Protein AF-A0A0U2YZX1-F1 (afdb_monomer)

Mean predicted aligned error: 10.19 Å

pLDDT: mean 87.82, std 15.37, range [32.97, 98.62]

Solvent-accessible surface area (backbone atoms only — not comparable to full-atom values): 9295 Å² total; per-residue (Å²): 138,86,84,82,82,80,82,80,81,78,80,76,79,81,77,79,71,75,79,76,79,79,75,84,48,72,68,56,52,59,48,40,69,59,76,74,49,70,63,54,75,81,43,75,84,47,86,62,68,78,57,70,71,69,36,74,67,52,52,51,58,57,57,70,68,64,83,84,79,80,83,79,84,84,68,59,70,85,46,61,61,74,44,96,65,22,80,61,34,44,40,79,44,74,77,34,38,81,88,82,34,96,60,98,62,70,43,70,47,77,47,75,59,68,92,48,79,54,52,71,74,81,83,56,69,78,72,55,70,58,97,90,37,53,76,87

Foldseek 3Di:
DDDDDDDDDDDDPPPPDPDPPPDDDPVNVVVCCPVVACACVVHPPDFCGPCVVCDPVVVVVVVVVDDPPDDDDPKDDFAQDDDPQCPDGWDKDFPDDVVPDVDPDIDIDIDDDQPGRRTDDDDGQVNDDDPNDTGD

Sequence (136 aa):
MRWITALFLISMPVVLLPADPHTVTKAEIERWMTELSNWGRWGKEDQLGALNLVTSATRKRAAELVREGVSVSLARDTEKEKVIDNQQPFKQEMNWTGQNTPGQFSLDTYTVLYHGYAHTHMDSLCHMFYRGKMYN

Structure (mmCIF, N/CA/C/O backbone):
data_AF-A0A0U2YZX1-F1
#
_entry.id   AF-A0A0U2YZX1-F1
#
loop_
_atom_site.group_PDB
_atom_site.id
_atom_site.type_symbol
_atom_site.label_atom_id
_atom_site.label_alt_id
_atom_site.label_comp_id
_atom_site.label_asym_id
_atom_site.label_entity_id
_atom_site.label_seq_id
_atom_site.pdbx_PDB_ins_code
_atom_site.Cartn_x
_atom_site.Cartn_y
_atom_site.Cartn_z
_atom_site.occupancy
_atom_site.B_iso_or_equiv
_atom_site.auth_seq_id
_atom_site.auth_comp_id
_atom_site.auth_asym_id
_atom_site.auth_atom_id
_atom_site.pdbx_PDB_model_num
ATOM 1 N N . MET A 1 1 ? -29.189 -74.192 9.954 1.00 40.41 1 MET A N 1
ATOM 2 C CA . MET A 1 1 ? -30.110 -73.064 9.683 1.00 40.41 1 MET A CA 1
ATOM 3 C C . MET A 1 1 ? -29.288 -71.795 9.521 1.00 40.41 1 MET A C 1
ATOM 5 O O . MET A 1 1 ? -28.682 -71.358 10.487 1.00 40.41 1 MET A O 1
ATOM 9 N N . ARG A 1 2 ? -29.169 -71.273 8.294 1.00 36.81 2 ARG A N 1
ATOM 10 C CA . ARG A 1 2 ? -28.470 -70.012 7.999 1.00 36.81 2 ARG A CA 1
ATOM 11 C C . ARG A 1 2 ? -29.505 -68.886 7.994 1.00 36.81 2 ARG A C 1
ATOM 13 O O . ARG A 1 2 ? -30.444 -68.952 7.210 1.00 36.81 2 ARG A O 1
ATOM 20 N N . TRP A 1 3 ? -29.343 -67.898 8.867 1.00 32.97 3 TRP A N 1
ATOM 21 C CA . TRP A 1 3 ? -30.155 -66.682 8.870 1.00 32.97 3 TRP A CA 1
ATOM 22 C C . TRP A 1 3 ? -29.540 -65.693 7.877 1.00 32.97 3 TRP A C 1
ATOM 24 O O . TRP A 1 3 ? -28.359 -65.371 7.981 1.00 32.97 3 TRP A O 1
ATOM 34 N N . ILE A 1 4 ? -30.318 -65.266 6.884 1.00 45.50 4 ILE A N 1
ATOM 35 C CA . ILE A 1 4 ? -29.936 -64.204 5.951 1.00 45.50 4 ILE A CA 1
ATOM 36 C C . ILE A 1 4 ? -30.394 -62.889 6.578 1.00 45.50 4 ILE A C 1
ATOM 38 O O . ILE A 1 4 ? -31.591 -62.626 6.668 1.00 45.50 4 ILE A O 1
ATOM 42 N N . THR A 1 5 ? -29.450 -62.074 7.036 1.00 48.94 5 THR A N 1
ATOM 43 C CA . THR A 1 5 ? -29.727 -60.712 7.499 1.00 48.94 5 THR A CA 1
ATOM 44 C C . THR A 1 5 ? -29.890 -59.818 6.271 1.00 48.94 5 THR A C 1
ATOM 46 O O . THR A 1 5 ? -28.916 -59.529 5.579 1.00 48.94 5 THR A O 1
ATOM 49 N N . ALA A 1 6 ? -31.118 -59.402 5.964 1.00 48.41 6 ALA A N 1
ATOM 50 C CA . ALA A 1 6 ? -31.371 -58.409 4.926 1.00 48.41 6 ALA A CA 1
ATOM 51 C C . ALA A 1 6 ? -31.034 -57.011 5.472 1.00 48.41 6 ALA A C 1
ATOM 53 O O . ALA A 1 6 ? -31.727 -56.504 6.354 1.00 48.41 6 ALA A O 1
ATOM 54 N N . LEU A 1 7 ? -29.962 -56.392 4.968 1.00 47.00 7 LEU A N 1
ATOM 55 C CA . LEU A 1 7 ? -29.699 -54.969 5.186 1.00 47.00 7 LEU A CA 1
ATOM 56 C C . LEU A 1 7 ? -30.645 -54.159 4.289 1.00 47.00 7 LEU A C 1
ATOM 58 O O . LEU A 1 7 ? -30.502 -54.165 3.067 1.00 47.00 7 LEU A O 1
ATOM 62 N N . PHE A 1 8 ? -31.590 -53.441 4.891 1.00 48.00 8 PHE A N 1
ATOM 63 C CA . PHE A 1 8 ? -32.344 -52.404 4.193 1.00 48.00 8 PHE A CA 1
ATOM 64 C C . PHE A 1 8 ? -31.498 -51.128 4.138 1.00 48.00 8 PHE A C 1
ATOM 66 O O . PHE A 1 8 ? -31.312 -50.443 5.142 1.00 48.00 8 PHE A O 1
ATOM 73 N N . LEU A 1 9 ? -30.974 -50.814 2.953 1.00 49.00 9 LEU A N 1
ATOM 74 C CA . LEU A 1 9 ? -30.414 -49.500 2.648 1.00 49.00 9 LEU A CA 1
ATOM 75 C C . LEU A 1 9 ? -31.568 -48.497 2.550 1.00 49.00 9 LEU A C 1
ATOM 77 O O . LEU A 1 9 ? -32.286 -48.458 1.554 1.00 49.00 9 LEU A O 1
ATOM 81 N N . ILE A 1 10 ? -31.754 -47.692 3.594 1.00 55.78 10 ILE A N 1
ATOM 82 C CA . ILE A 1 10 ? -32.634 -46.525 3.536 1.00 55.78 10 ILE A CA 1
ATOM 83 C C . ILE A 1 10 ? -31.871 -45.439 2.772 1.00 55.78 10 ILE A C 1
ATOM 85 O O . ILE A 1 10 ? -30.970 -44.809 3.323 1.00 55.78 10 ILE A O 1
ATOM 89 N N . SER A 1 11 ? -32.198 -45.223 1.495 1.00 57.12 11 SER A N 1
ATOM 90 C CA . SER A 1 11 ? -31.718 -44.036 0.785 1.00 57.12 11 SER A CA 1
ATOM 91 C C . SER A 1 11 ? -32.502 -42.828 1.291 1.00 57.12 11 SER A C 1
ATOM 93 O O . SER A 1 11 ? -33.659 -42.632 0.913 1.00 57.12 11 SER A O 1
ATOM 95 N N . MET A 1 12 ? -31.901 -42.018 2.159 1.00 56.78 12 MET A N 1
ATOM 96 C CA . MET A 1 12 ? -32.443 -40.688 2.408 1.00 56.78 12 MET A CA 1
ATOM 97 C C . MET A 1 12 ? -32.182 -39.823 1.172 1.00 56.78 12 MET A C 1
ATOM 99 O O . MET A 1 12 ? -31.022 -39.675 0.781 1.00 56.78 12 MET A O 1
ATOM 103 N N . PRO A 1 13 ? -33.221 -39.261 0.533 1.00 58.44 13 PRO A N 1
ATOM 104 C CA . PRO A 1 13 ? -33.008 -38.274 -0.507 1.00 58.44 13 PRO A CA 1
ATOM 105 C C . PRO A 1 13 ? -32.340 -37.063 0.143 1.00 58.44 13 PRO A C 1
ATOM 107 O O . PRO A 1 13 ? -32.888 -36.453 1.062 1.00 58.44 13 PRO A O 1
ATOM 110 N N . VAL A 1 14 ? -31.139 -36.724 -0.321 1.00 65.56 14 VAL A N 1
ATOM 111 C CA . VAL A 1 14 ? -30.528 -35.433 -0.010 1.00 65.56 14 VAL A CA 1
ATOM 112 C C . VAL A 1 14 ? -31.396 -34.385 -0.696 1.00 65.56 14 VAL A C 1
ATOM 114 O O . VAL A 1 14 ? -31.329 -34.201 -1.909 1.00 65.56 14 VAL A O 1
ATOM 117 N N . VAL A 1 15 ? -32.266 -33.737 0.075 1.00 65.12 15 VAL A N 1
ATOM 118 C CA . VAL A 1 15 ? -32.983 -32.550 -0.383 1.00 65.12 15 VAL A CA 1
ATOM 119 C C . VAL A 1 15 ? -31.955 -31.428 -0.425 1.00 65.12 15 VAL A C 1
ATOM 121 O O . VAL A 1 15 ? -31.603 -30.850 0.602 1.00 65.12 15 VAL A O 1
ATOM 124 N N . LEU A 1 16 ? -31.426 -31.158 -1.618 1.00 62.25 16 LEU A N 1
ATOM 125 C CA . LEU A 1 16 ? -30.621 -29.974 -1.871 1.00 62.25 16 LEU A CA 1
ATOM 126 C C . LEU A 1 16 ? -31.580 -28.777 -1.838 1.00 62.25 16 LEU A C 1
ATOM 128 O O . LEU A 1 16 ? -32.226 -28.461 -2.837 1.00 62.25 16 LEU A O 1
ATOM 132 N N . LEU A 1 17 ? -31.750 -28.162 -0.667 1.00 62.66 17 LEU A N 1
ATOM 133 C CA . LEU A 1 17 ? -32.451 -26.886 -0.590 1.00 62.66 17 LEU A CA 1
ATOM 134 C C . LEU A 1 17 ? -31.642 -25.877 -1.420 1.00 62.66 17 LEU A C 1
ATOM 136 O O . LEU A 1 17 ? -30.425 -25.788 -1.224 1.00 62.66 17 LEU A O 1
ATOM 140 N N . PRO A 1 18 ? -32.263 -25.151 -2.365 1.00 62.62 18 PRO A N 1
ATOM 141 C CA . PRO A 1 18 ? -31.574 -24.073 -3.054 1.00 62.62 18 PRO A CA 1
ATOM 142 C C . PRO A 1 18 ? -31.060 -23.094 -1.997 1.00 62.62 18 PRO A C 1
ATOM 144 O O . PRO A 1 18 ? -31.792 -22.747 -1.069 1.00 62.62 18 PRO A O 1
ATOM 147 N N . ALA A 1 19 ? -29.792 -22.690 -2.110 1.00 64.06 19 ALA A N 1
ATOM 148 C CA . ALA A 1 19 ? -29.277 -21.598 -1.299 1.00 64.06 19 ALA A CA 1
ATOM 149 C C . ALA A 1 19 ? -30.195 -20.398 -1.537 1.00 64.06 19 ALA A C 1
ATOM 151 O O . ALA A 1 19 ? -30.364 -19.982 -2.685 1.00 64.06 19 ALA A O 1
ATOM 152 N N . ASP A 1 20 ? -30.828 -19.906 -0.475 1.00 64.88 20 ASP A N 1
ATOM 153 C CA . ASP A 1 20 ? -31.661 -18.713 -0.541 1.0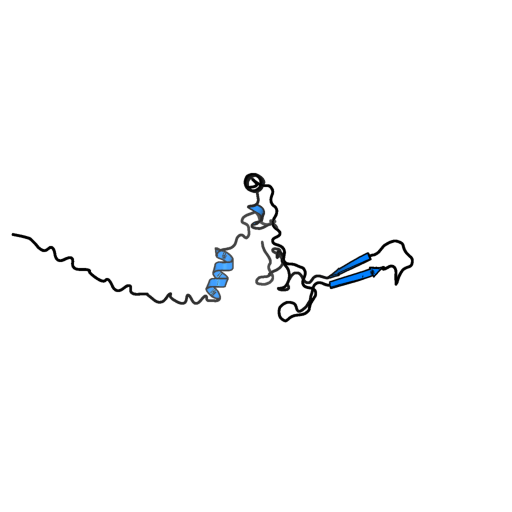0 64.88 20 ASP A CA 1
ATOM 154 C C . ASP A 1 20 ? -30.771 -17.597 -1.110 1.00 64.88 20 ASP A C 1
ATOM 156 O O . ASP A 1 20 ? -29.716 -17.324 -0.518 1.00 64.88 20 ASP A O 1
ATOM 160 N N . PRO A 1 21 ? -31.067 -17.029 -2.297 1.00 64.62 21 PRO A N 1
ATOM 161 C CA . PRO A 1 21 ? -30.246 -15.975 -2.860 1.00 64.62 21 PRO A CA 1
ATOM 162 C C . PRO A 1 21 ? -30.415 -14.767 -1.949 1.00 64.62 21 PRO A C 1
ATOM 164 O O . PRO A 1 21 ? -31.362 -13.992 -2.086 1.00 64.62 21 PRO A O 1
ATOM 167 N N . HIS A 1 22 ? -29.523 -14.655 -0.965 1.00 75.62 22 HIS A N 1
ATOM 168 C CA . HIS A 1 22 ? -29.586 -13.634 0.062 1.00 75.62 22 HIS A CA 1
ATOM 169 C C . HIS A 1 22 ? -29.446 -12.283 -0.637 1.00 75.62 22 HIS A C 1
ATOM 171 O O . HIS A 1 22 ? -28.361 -11.861 -1.040 1.00 75.62 22 HIS A O 1
ATOM 177 N N . THR A 1 23 ? -30.591 -11.657 -0.890 1.00 88.56 23 THR A N 1
ATOM 178 C CA . THR A 1 23 ? -30.658 -10.412 -1.636 1.00 88.56 23 THR A CA 1
ATOM 179 C C . THR A 1 23 ? -30.269 -9.310 -0.673 1.00 88.56 23 THR A C 1
ATOM 181 O O . THR A 1 23 ? -31.064 -8.920 0.174 1.00 88.56 23 THR A O 1
ATOM 184 N N . VAL A 1 24 ? -29.032 -8.834 -0.794 1.00 91.19 24 VAL A N 1
ATOM 185 C CA . VAL A 1 24 ? -28.515 -7.751 0.042 1.00 91.19 24 VAL A CA 1
ATOM 186 C C . VAL A 1 24 ? -29.206 -6.445 -0.338 1.00 91.19 24 VAL A C 1
ATOM 188 O O . VAL A 1 24 ? -29.059 -5.931 -1.448 1.00 91.19 24 VAL A O 1
ATOM 191 N N . THR A 1 25 ? -29.960 -5.892 0.603 1.00 94.50 25 THR A N 1
ATOM 192 C CA . THR A 1 25 ? -30.634 -4.604 0.462 1.00 94.50 25 THR A CA 1
ATOM 193 C C . THR A 1 25 ? -29.712 -3.446 0.844 1.00 94.50 25 THR A C 1
ATOM 195 O O . THR A 1 25 ? -28.772 -3.578 1.631 1.00 94.50 25 THR A O 1
ATOM 198 N N . LYS A 1 26 ? -30.021 -2.244 0.343 1.00 93.19 26 LYS A N 1
ATOM 199 C CA . LYS A 1 26 ? -29.321 -1.012 0.741 1.00 93.19 26 LYS A CA 1
ATOM 200 C C . LYS A 1 26 ? -29.366 -0.782 2.258 1.00 93.19 26 LYS A C 1
ATOM 202 O O . LYS A 1 26 ? -28.367 -0.364 2.833 1.00 93.19 26 LYS A O 1
ATOM 207 N N . ALA A 1 27 ? -30.504 -1.059 2.897 1.00 94.62 27 ALA A N 1
ATOM 208 C CA . ALA A 1 27 ? -30.671 -0.885 4.338 1.00 94.62 27 ALA A CA 1
ATOM 209 C C . ALA A 1 27 ? -29.744 -1.812 5.141 1.00 94.62 27 ALA A C 1
ATOM 211 O O . ALA A 1 27 ? -29.181 -1.396 6.151 1.00 94.62 27 ALA A O 1
ATOM 212 N N . GLU A 1 28 ? -29.537 -3.045 4.673 1.00 95.12 28 GLU A N 1
ATOM 213 C CA . GLU A 1 28 ? -28.600 -3.977 5.302 1.00 95.12 28 GLU A CA 1
ATOM 214 C C . GLU A 1 28 ? -27.156 -3.505 5.172 1.00 95.12 28 GLU A C 1
ATOM 216 O O . GLU A 1 28 ? -26.437 -3.516 6.168 1.00 95.12 28 GLU A O 1
ATOM 221 N N . ILE A 1 29 ? -26.752 -3.012 3.996 1.00 93.12 29 ILE A N 1
ATOM 222 C CA . ILE A 1 29 ? -25.421 -2.414 3.812 1.00 93.12 29 ILE A CA 1
ATOM 223 C C . ILE A 1 29 ? -25.247 -1.229 4.762 1.00 93.12 29 ILE A C 1
ATOM 225 O O . ILE A 1 29 ? -24.248 -1.145 5.467 1.00 93.12 29 ILE A O 1
ATOM 229 N N . GLU A 1 30 ? -26.221 -0.321 4.827 1.00 92.81 30 GLU A N 1
ATOM 230 C CA . GLU A 1 30 ? -26.155 0.851 5.705 1.00 92.81 30 GLU A CA 1
ATOM 231 C C . GLU A 1 30 ? -26.027 0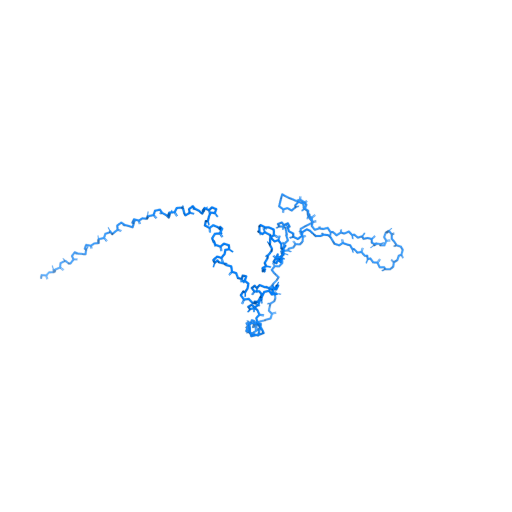.474 7.184 1.00 92.81 30 GLU A C 1
ATOM 233 O O . GLU A 1 30 ? -25.232 1.083 7.906 1.00 92.81 30 GLU A O 1
ATOM 238 N N . ARG A 1 31 ? -26.752 -0.562 7.617 1.00 95.31 31 ARG A N 1
ATOM 239 C CA . ARG A 1 31 ? -26.623 -1.135 8.957 1.00 95.31 31 ARG A CA 1
ATOM 240 C C . ARG A 1 31 ? -25.220 -1.712 9.179 1.00 95.31 31 ARG A C 1
ATOM 242 O O . ARG A 1 31 ? -24.571 -1.370 10.166 1.00 95.31 31 ARG A O 1
ATOM 249 N N . TRP A 1 32 ? -24.712 -2.519 8.249 1.00 95.06 32 TRP A N 1
ATOM 250 C CA . TRP A 1 32 ? -23.386 -3.139 8.348 1.00 95.06 32 TRP A CA 1
ATOM 251 C C . TRP A 1 32 ? -22.235 -2.139 8.342 1.00 95.06 32 TRP A C 1
ATOM 253 O O . TRP A 1 32 ? -21.265 -2.349 9.061 1.00 95.06 32 TRP A O 1
ATOM 263 N N . MET A 1 33 ? -22.351 -1.025 7.617 1.00 92.38 33 MET A N 1
ATOM 264 C CA . MET A 1 33 ? -21.348 0.047 7.655 1.00 92.38 33 MET A CA 1
ATOM 265 C C . MET A 1 33 ? -21.164 0.631 9.065 1.00 92.38 33 MET A C 1
ATOM 267 O O . MET A 1 33 ? -20.145 1.263 9.335 1.00 92.38 33 MET A O 1
ATOM 271 N N . THR A 1 34 ? -22.128 0.405 9.963 1.00 91.06 34 THR A N 1
ATOM 272 C CA . THR A 1 34 ? -22.040 0.766 11.381 1.00 91.06 34 THR A CA 1
ATOM 273 C C . THR A 1 34 ? -21.687 -0.445 12.248 1.00 91.06 34 THR A C 1
ATOM 275 O O . THR A 1 34 ? -20.723 -0.391 13.006 1.00 91.06 34 THR A O 1
ATOM 278 N N . GLU A 1 35 ? -22.434 -1.547 12.131 1.00 95.94 35 GLU A N 1
ATOM 279 C CA . GLU A 1 35 ? -22.284 -2.734 12.992 1.00 95.94 35 GLU A CA 1
ATOM 280 C C . GLU A 1 35 ? -20.968 -3.494 12.771 1.00 95.94 35 GLU A C 1
ATOM 282 O O . GLU A 1 35 ? -20.422 -4.067 13.710 1.00 95.94 35 GLU A O 1
ATOM 287 N N . LEU A 1 36 ? -20.449 -3.496 11.542 1.00 95.31 36 LEU A N 1
ATOM 288 C CA . LEU A 1 36 ? -19.234 -4.210 11.139 1.00 95.31 36 LEU A CA 1
ATOM 289 C C . LEU A 1 36 ? -18.059 -3.246 10.921 1.00 95.31 36 LEU A C 1
ATOM 291 O O . LEU A 1 36 ? -17.182 -3.485 10.089 1.00 95.31 36 LEU A O 1
ATOM 295 N N . SER A 1 37 ? -18.047 -2.134 11.657 1.00 94.62 37 SER A N 1
ATOM 296 C CA . SER A 1 37 ? -17.008 -1.113 11.560 1.00 94.62 37 SER A CA 1
ATOM 297 C C . SER A 1 37 ? -15.891 -1.317 12.586 1.00 94.62 37 SER A C 1
ATOM 299 O O . SER A 1 37 ? -16.126 -1.701 13.729 1.00 94.62 37 SER A O 1
ATOM 301 N N . ASN A 1 38 ? -14.655 -1.003 12.185 1.00 96.62 38 ASN A N 1
ATOM 302 C CA . ASN A 1 38 ? -13.518 -0.870 13.104 1.00 96.62 38 ASN A CA 1
ATOM 303 C C . ASN A 1 38 ? -13.260 0.589 13.529 1.00 96.62 38 ASN A C 1
ATOM 305 O O . ASN A 1 38 ? -12.250 0.853 14.179 1.00 96.62 38 ASN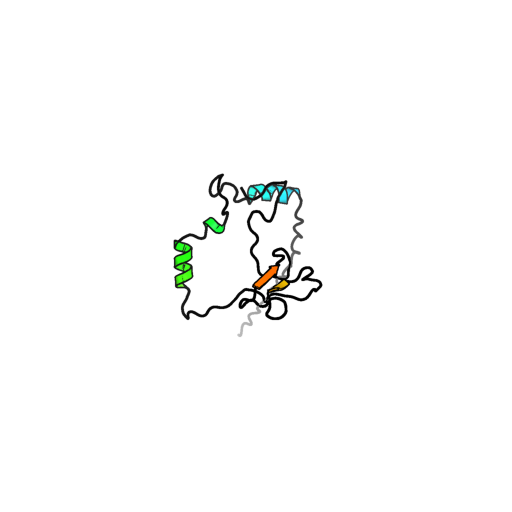 A O 1
ATOM 309 N N . TRP A 1 39 ? -14.115 1.548 13.162 1.00 96.06 39 TRP A N 1
ATOM 310 C CA . TRP A 1 39 ? -13.925 2.942 13.574 1.00 96.06 39 TRP A CA 1
ATOM 311 C C . TRP A 1 39 ? -13.919 3.060 15.098 1.00 96.06 39 TRP A C 1
ATOM 313 O O . TRP A 1 39 ? -14.692 2.406 15.798 1.00 96.06 39 TRP A O 1
ATOM 323 N N . GLY A 1 40 ? -12.999 3.863 15.622 1.00 96.31 40 GLY A N 1
ATOM 324 C CA . GLY A 1 40 ? -12.779 4.040 17.052 1.00 96.31 40 GLY A CA 1
ATOM 325 C C . GLY A 1 40 ? -12.135 2.848 17.770 1.00 96.31 40 GLY A C 1
ATOM 326 O O . GLY A 1 40 ? -11.723 3.016 18.918 1.00 96.31 40 GLY A O 1
ATOM 327 N N . ARG A 1 41 ? -11.969 1.678 17.129 1.00 97.75 41 ARG A N 1
ATOM 328 C CA . ARG A 1 41 ? -11.379 0.479 17.760 1.00 97.75 41 ARG A CA 1
ATOM 329 C C . ARG A 1 41 ? -9.981 0.736 18.324 1.00 97.75 41 ARG A C 1
ATOM 331 O O . ARG A 1 41 ? -9.643 0.186 19.370 1.00 97.75 41 ARG A O 1
ATOM 338 N N . TRP A 1 42 ? -9.183 1.555 17.640 1.00 98.38 42 TRP A N 1
ATOM 339 C CA . TRP A 1 42 ? -7.815 1.911 18.041 1.00 98.38 42 TRP A CA 1
ATOM 340 C C . TRP A 1 42 ? -7.675 3.376 18.483 1.00 98.38 42 TRP A C 1
ATOM 342 O O . TRP A 1 42 ? -6.566 3.885 18.600 1.00 98.38 42 TRP A O 1
ATOM 352 N N . GLY A 1 43 ? -8.794 4.045 18.777 1.00 98.31 43 GLY A N 1
ATOM 353 C CA . GLY A 1 43 ? -8.836 5.455 19.165 1.00 98.31 43 GLY A CA 1
ATOM 354 C C . GLY A 1 43 ? -9.308 6.375 18.039 1.00 98.31 43 GLY A C 1
ATOM 355 O O . GLY A 1 43 ? -9.250 6.029 16.862 1.00 98.31 43 GLY A O 1
ATOM 356 N N . LYS A 1 44 ? -9.801 7.560 18.418 1.00 97.44 44 LYS A N 1
ATOM 357 C CA . LYS A 1 44 ? -10.428 8.526 17.495 1.00 97.44 44 LYS A CA 1
ATOM 358 C C . LYS A 1 44 ? -9.457 9.167 16.500 1.00 97.44 44 LYS A C 1
ATOM 360 O O . LYS A 1 44 ? -9.881 9.611 15.449 1.00 97.44 44 LYS A O 1
ATOM 365 N N . GLU A 1 45 ? -8.170 9.183 16.829 1.00 97.88 45 GLU A N 1
ATOM 366 C CA . GLU A 1 45 ? -7.120 9.776 15.991 1.00 97.88 45 GLU A CA 1
ATOM 367 C C . GLU A 1 45 ? -6.339 8.716 15.193 1.00 97.88 45 GLU A C 1
ATOM 369 O O . GLU A 1 45 ? -5.321 9.027 14.578 1.00 97.88 45 GLU A O 1
ATOM 374 N N . ASP A 1 46 ? -6.760 7.445 15.237 1.00 98.25 46 ASP A N 1
ATOM 375 C CA . ASP A 1 46 ? -6.069 6.376 14.514 1.00 98.25 46 ASP A CA 1
ATOM 376 C C . ASP A 1 46 ? -6.185 6.553 12.993 1.00 98.25 46 ASP A C 1
ATOM 378 O O . ASP A 1 46 ? -7.253 6.860 12.466 1.00 98.25 46 ASP A O 1
ATOM 382 N N . GLN A 1 47 ? -5.079 6.290 12.297 1.00 97.06 47 GLN A N 1
ATOM 383 C CA . GLN A 1 47 ? -4.971 6.357 10.836 1.00 97.06 47 GLN A CA 1
ATOM 384 C C . GLN A 1 47 ? -4.437 5.053 10.224 1.00 97.06 47 GLN A C 1
ATOM 386 O O . GLN A 1 47 ? -4.264 4.966 9.010 1.00 97.06 47 GLN A O 1
ATOM 391 N N . LEU A 1 48 ? -4.147 4.037 11.046 1.00 97.31 48 LEU A N 1
ATOM 392 C CA . LEU A 1 48 ? -3.529 2.786 10.598 1.00 97.31 48 LEU A CA 1
ATOM 393 C C . LEU A 1 48 ? -4.552 1.675 10.341 1.00 97.31 48 LEU A C 1
ATOM 395 O O . LEU A 1 48 ? -4.289 0.760 9.555 1.00 97.31 48 LEU A O 1
ATOM 399 N N . GLY A 1 49 ? -5.711 1.717 11.003 1.00 97.19 49 GLY A N 1
ATOM 400 C CA . GLY A 1 49 ? -6.731 0.686 10.876 1.00 97.19 49 GLY A CA 1
ATOM 401 C C . GLY A 1 49 ? -6.195 -0.693 11.257 1.00 97.19 49 GLY A C 1
ATOM 402 O O . GLY A 1 49 ? -5.502 -0.865 12.261 1.00 97.19 49 GLY A O 1
ATOM 403 N N . ALA A 1 50 ? -6.489 -1.703 10.437 1.00 97.38 50 ALA A N 1
ATOM 404 C CA . ALA A 1 50 ? -6.092 -3.082 10.719 1.00 97.38 50 ALA A CA 1
ATOM 405 C C . ALA A 1 50 ? -4.566 -3.306 10.754 1.00 97.38 50 ALA A C 1
ATOM 407 O O . ALA A 1 50 ? -4.126 -4.313 11.312 1.00 97.38 50 ALA A O 1
ATOM 408 N N . LEU A 1 51 ? -3.746 -2.370 10.252 1.00 97.31 51 LEU A N 1
ATOM 409 C CA . LEU A 1 51 ? -2.287 -2.437 10.408 1.00 97.31 51 LEU A CA 1
ATOM 410 C C . LEU A 1 51 ? -1.854 -2.414 11.883 1.00 97.31 51 LEU A C 1
ATOM 412 O O . LEU A 1 51 ? -0.800 -2.959 12.206 1.00 97.31 51 LEU A O 1
ATOM 416 N N . ASN A 1 52 ? -2.693 -1.913 12.796 1.00 98.25 52 ASN A N 1
ATOM 417 C CA . ASN A 1 52 ? -2.476 -2.011 14.243 1.00 98.25 52 ASN A CA 1
ATOM 418 C C . ASN A 1 52 ? -2.354 -3.466 14.754 1.00 98.25 52 ASN A C 1
ATOM 420 O O . ASN A 1 52 ? -1.796 -3.707 15.824 1.00 98.25 52 ASN A O 1
ATOM 424 N N . LEU A 1 53 ? -2.839 -4.461 14.000 1.00 97.94 53 LEU A N 1
ATOM 425 C CA . LEU A 1 53 ? -2.676 -5.885 14.327 1.00 97.94 53 LEU A CA 1
ATOM 426 C C . LEU A 1 53 ? -1.259 -6.411 14.014 1.00 97.94 53 LEU A C 1
ATOM 428 O O . LEU A 1 53 ? -0.839 -7.453 14.537 1.00 97.94 53 LEU A O 1
ATOM 432 N N . VAL A 1 54 ? -0.486 -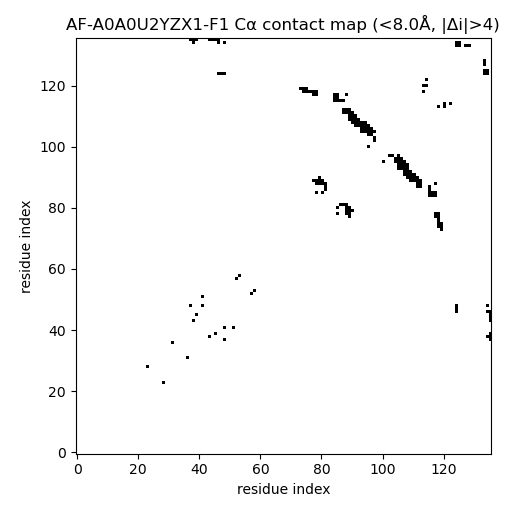5.689 13.197 1.00 98.00 54 VAL A N 1
ATOM 433 C CA . VAL A 1 54 ? 0.901 -6.021 12.840 1.00 98.00 54 VAL A CA 1
ATOM 434 C C . VAL A 1 54 ? 1.849 -5.530 13.938 1.00 98.00 54 VAL A C 1
ATOM 436 O O . VAL A 1 54 ? 2.614 -4.580 13.798 1.00 98.00 54 VAL A O 1
ATOM 439 N N . THR A 1 55 ? 1.795 -6.205 15.084 1.00 98.19 55 THR A N 1
ATOM 440 C CA . THR A 1 55 ? 2.633 -5.880 16.247 1.00 98.19 55 THR A CA 1
ATOM 441 C C . THR A 1 55 ? 4.087 -6.333 16.075 1.00 98.19 55 THR A C 1
ATOM 443 O O . THR A 1 55 ? 4.419 -7.168 15.230 1.00 98.19 55 THR A O 1
ATOM 446 N N . SER A 1 56 ? 4.982 -5.864 16.950 1.00 98.50 56 SER A N 1
ATOM 447 C CA . SER A 1 56 ? 6.355 -6.389 17.043 1.00 98.50 56 SER A CA 1
ATOM 448 C C . SER A 1 56 ? 6.403 -7.896 17.324 1.00 98.50 56 SER A C 1
ATOM 450 O O . SER A 1 56 ? 7.269 -8.578 16.784 1.00 98.50 56 SER A O 1
ATOM 452 N N . ALA A 1 57 ? 5.462 -8.438 18.104 1.00 98.38 57 ALA A N 1
ATOM 453 C CA . ALA A 1 57 ? 5.365 -9.879 18.334 1.00 98.38 57 ALA A CA 1
ATOM 454 C C . ALA A 1 57 ? 4.928 -10.631 17.065 1.00 98.38 57 ALA A C 1
ATOM 456 O O . ALA A 1 57 ? 5.515 -11.657 16.734 1.00 98.38 57 ALA A O 1
ATOM 457 N N . THR A 1 58 ? 3.950 -10.099 16.319 1.00 98.44 58 THR A N 1
ATOM 458 C CA . THR A 1 58 ? 3.529 -10.656 15.022 1.00 98.44 58 THR A CA 1
ATOM 459 C C . THR A 1 58 ? 4.695 -10.678 14.030 1.00 98.44 58 THR A C 1
ATOM 461 O O . THR A 1 58 ? 4.927 -11.701 13.393 1.00 98.44 58 THR A O 1
ATOM 464 N N . ARG A 1 59 ? 5.479 -9.592 13.958 1.00 98.50 59 ARG A N 1
ATOM 465 C CA . ARG A 1 59 ? 6.667 -9.502 13.091 1.00 98.50 59 ARG A CA 1
ATOM 466 C C . ARG A 1 59 ? 7.753 -10.514 13.466 1.00 98.50 59 ARG A C 1
ATOM 468 O O . ARG A 1 59 ? 8.287 -11.164 12.576 1.00 98.50 59 ARG A O 1
ATOM 475 N N . LYS A 1 60 ? 8.043 -10.694 14.762 1.00 98.62 60 LYS A N 1
ATOM 476 C CA . LYS A 1 60 ? 9.006 -11.710 15.232 1.00 98.62 60 LYS A CA 1
ATOM 477 C C . LYS A 1 60 ? 8.574 -13.126 14.846 1.00 98.62 60 LYS A C 1
ATOM 479 O O . LYS A 1 60 ? 9.355 -13.834 14.224 1.00 98.62 60 LYS A O 1
ATOM 484 N N . ARG A 1 61 ? 7.312 -13.490 15.109 1.00 98.56 61 ARG A N 1
ATOM 485 C CA . ARG A 1 61 ? 6.767 -14.802 14.714 1.00 98.56 61 ARG A CA 1
ATOM 486 C C . ARG A 1 61 ? 6.839 -15.034 13.206 1.00 98.56 61 ARG A C 1
ATOM 488 O O . ARG A 1 61 ? 7.139 -16.138 12.781 1.00 98.56 61 ARG A O 1
ATOM 495 N N . ALA A 1 62 ? 6.566 -14.008 12.398 1.00 98.25 62 ALA A N 1
ATOM 496 C CA . ALA A 1 62 ? 6.676 -14.118 10.945 1.00 98.25 62 ALA A CA 1
ATOM 497 C C . ALA A 1 62 ? 8.127 -14.364 10.495 1.00 98.25 62 ALA A C 1
ATOM 499 O O . ALA A 1 62 ? 8.357 -15.197 9.625 1.00 98.25 62 ALA A O 1
ATOM 500 N N . ALA A 1 63 ? 9.104 -13.691 11.112 1.00 98.19 63 ALA A N 1
ATOM 501 C CA . ALA A 1 63 ? 10.521 -13.901 10.814 1.00 98.19 63 ALA A CA 1
ATOM 502 C C . ALA A 1 63 ? 10.995 -15.323 11.170 1.00 98.19 63 ALA A C 1
ATOM 504 O O . ALA A 1 63 ? 11.771 -15.911 10.423 1.00 98.19 63 ALA A O 1
ATOM 505 N N . GLU A 1 64 ? 10.484 -15.905 12.259 1.00 98.31 64 GLU A N 1
ATOM 506 C CA . GLU A 1 64 ? 10.774 -17.290 12.672 1.00 98.31 64 GLU A CA 1
ATOM 507 C C . GLU A 1 64 ? 10.279 -18.350 11.666 1.00 98.31 64 GLU A C 1
ATOM 509 O O . GLU A 1 64 ? 10.722 -19.497 11.717 1.00 98.31 64 GLU A O 1
ATOM 514 N N . LEU A 1 65 ? 9.384 -17.996 10.732 1.00 98.31 65 LEU A N 1
ATOM 515 C CA . LEU A 1 65 ? 8.921 -18.916 9.685 1.00 98.31 65 LEU A CA 1
ATOM 516 C C . LEU A 1 65 ? 9.962 -19.145 8.579 1.00 98.31 65 LEU A C 1
ATOM 518 O O . LEU A 1 65 ? 9.845 -20.119 7.834 1.00 98.31 65 LEU A O 1
ATOM 522 N N . VAL A 1 66 ? 10.970 -18.278 8.450 1.00 98.19 66 VAL A N 1
ATOM 523 C CA . VAL A 1 66 ? 12.015 -18.415 7.428 1.00 98.19 66 VAL A CA 1
ATOM 524 C C . VAL A 1 66 ? 12.935 -19.582 7.787 1.00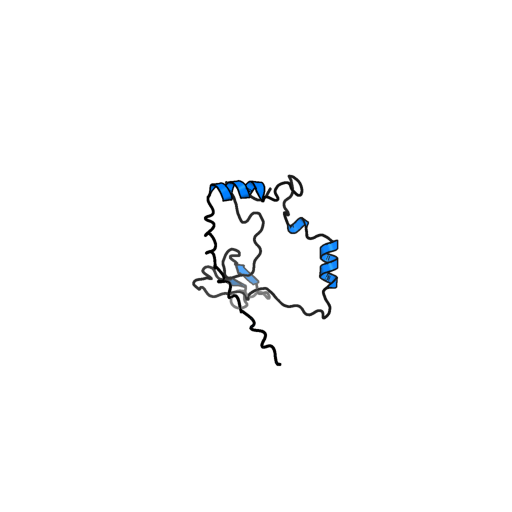 98.19 66 VAL A C 1
ATOM 526 O O . VAL A 1 66 ? 13.568 -19.584 8.838 1.00 98.19 66 VAL A O 1
ATOM 529 N N . ARG A 1 67 ? 13.035 -20.571 6.889 1.00 98.06 67 ARG A N 1
ATOM 530 C CA . ARG A 1 67 ? 13.901 -21.753 7.066 1.00 98.06 67 ARG A CA 1
ATOM 531 C C . ARG A 1 67 ? 15.049 -21.809 6.067 1.00 98.06 67 ARG A C 1
ATOM 53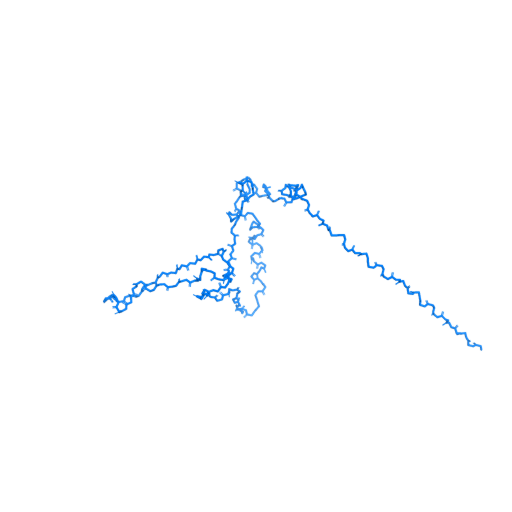3 O O . ARG A 1 67 ? 16.188 -22.021 6.456 1.00 98.06 67 ARG A O 1
ATOM 540 N N . GLU A 1 68 ? 14.742 -21.598 4.791 1.00 98.00 68 GLU A N 1
ATOM 541 C CA . GLU A 1 68 ? 15.698 -21.774 3.686 1.00 98.00 68 GLU A CA 1
ATOM 542 C C . GLU A 1 68 ? 16.220 -20.444 3.124 1.00 98.00 68 GLU A C 1
ATOM 544 O O . GLU A 1 68 ? 17.145 -20.431 2.321 1.00 98.00 68 GLU A O 1
ATOM 549 N N . GLY A 1 69 ? 15.631 -19.312 3.528 1.00 97.31 69 GLY A N 1
ATOM 550 C CA . GLY A 1 69 ? 16.024 -17.989 3.030 1.00 97.31 69 GLY A CA 1
ATOM 551 C C . GLY A 1 69 ? 15.657 -17.723 1.564 1.00 97.31 69 GLY A C 1
ATOM 552 O O . GLY A 1 69 ? 16.149 -16.761 0.980 1.00 97.31 69 GLY A O 1
ATOM 553 N N . VAL A 1 70 ? 14.793 -18.547 0.963 1.00 98.00 70 VAL A N 1
ATOM 554 C CA . VAL A 1 70 ? 14.313 -18.351 -0.411 1.00 98.00 70 VAL A CA 1
ATOM 555 C C . VAL A 1 70 ? 13.307 -17.201 -0.451 1.00 98.00 70 VAL A C 1
ATOM 557 O O . VAL A 1 70 ? 12.313 -17.207 0.274 1.00 98.00 70 VAL A O 1
ATOM 560 N N . SER A 1 71 ? 13.559 -16.226 -1.324 1.00 97.81 71 SER A N 1
ATOM 561 C CA . SER A 1 71 ? 12.648 -15.114 -1.596 1.00 97.81 71 SER A CA 1
ATOM 562 C C . SER A 1 71 ? 11.909 -15.345 -2.911 1.00 97.81 71 SER A C 1
ATOM 564 O O . SER A 1 71 ? 12.528 -15.688 -3.918 1.00 97.81 71 SER A O 1
ATOM 566 N N . VAL A 1 72 ? 10.593 -15.136 -2.903 1.00 97.31 72 VAL A N 1
ATOM 567 C CA . VAL A 1 72 ? 9.734 -15.222 -4.090 1.00 97.31 72 VAL A CA 1
ATOM 568 C C . VAL A 1 72 ? 9.036 -13.880 -4.273 1.00 97.31 72 VAL A C 1
ATOM 570 O O . VAL A 1 72 ? 8.360 -13.399 -3.363 1.00 97.31 72 VAL A O 1
ATOM 573 N N . SER A 1 73 ? 9.196 -13.270 -5.448 1.00 97.69 73 SER A N 1
ATOM 574 C CA . SER A 1 73 ? 8.474 -12.042 -5.787 1.00 97.69 73 SER A CA 1
ATOM 575 C C . SER A 1 73 ? 6.986 -12.339 -5.981 1.00 97.69 73 SER A C 1
ATOM 577 O O . SER A 1 73 ? 6.628 -13.245 -6.730 1.00 97.69 73 SER A O 1
ATOM 579 N N . LEU A 1 74 ? 6.128 -11.547 -5.334 1.00 97.25 74 LEU A N 1
ATOM 580 C CA . LEU A 1 74 ? 4.678 -11.517 -5.581 1.00 97.25 74 LEU A CA 1
ATOM 581 C C . LEU A 1 74 ? 4.262 -10.316 -6.448 1.00 97.25 74 LEU A C 1
ATOM 583 O O . LEU A 1 74 ? 3.073 -10.072 -6.659 1.00 97.25 74 LEU A O 1
ATOM 587 N N . ALA A 1 75 ? 5.235 -9.529 -6.911 1.00 95.31 75 ALA A N 1
ATOM 588 C CA . ALA A 1 75 ? 4.984 -8.428 -7.823 1.00 95.31 75 ALA A CA 1
ATOM 589 C C . ALA A 1 75 ? 4.792 -8.962 -9.244 1.00 95.31 75 ALA A C 1
ATOM 591 O O . ALA A 1 75 ? 5.539 -9.834 -9.691 1.00 95.31 75 ALA A O 1
ATOM 592 N N . ARG A 1 76 ? 3.805 -8.411 -9.950 1.00 91.62 76 ARG A N 1
ATOM 593 C CA . ARG A 1 76 ? 3.660 -8.582 -11.394 1.00 91.62 76 ARG A CA 1
ATOM 594 C C . ARG A 1 76 ? 4.715 -7.750 -12.125 1.00 91.62 76 ARG A C 1
ATOM 596 O O . ARG A 1 76 ? 5.062 -6.658 -11.669 1.00 91.62 76 ARG A O 1
ATOM 603 N N . ASP A 1 77 ? 5.164 -8.245 -13.273 1.00 92.50 77 ASP A N 1
ATOM 604 C CA . ASP A 1 77 ? 6.006 -7.479 -14.189 1.00 92.50 77 ASP A CA 1
ATOM 605 C C . ASP A 1 77 ? 5.305 -6.192 -14.653 1.00 92.50 77 ASP A C 1
ATOM 607 O O . ASP A 1 77 ? 4.078 -6.116 -14.764 1.00 92.50 77 ASP A O 1
ATOM 611 N N . THR A 1 78 ? 6.091 -5.146 -14.906 1.00 91.38 78 THR A N 1
ATOM 612 C CA . THR A 1 78 ? 5.556 -3.848 -15.322 1.00 91.38 78 THR A CA 1
ATOM 613 C C . THR A 1 78 ? 5.113 -3.875 -16.782 1.00 91.38 78 THR A C 1
ATOM 615 O O . THR A 1 78 ? 5.919 -3.889 -17.710 1.00 91.38 78 THR A O 1
ATOM 618 N N . GLU A 1 79 ? 3.799 -3.830 -16.983 1.00 91.88 79 GLU A N 1
ATOM 619 C CA . GLU A 1 79 ? 3.177 -3.850 -18.306 1.00 91.88 79 GLU A CA 1
ATOM 620 C C . GLU A 1 79 ? 3.294 -2.484 -19.002 1.00 91.88 79 GLU A C 1
ATOM 622 O O . GLU A 1 79 ? 2.705 -1.488 -18.560 1.00 91.88 79 GLU A O 1
ATOM 627 N N . LYS A 1 80 ? 4.043 -2.442 -20.111 1.00 93.94 80 LYS A N 1
ATOM 628 C CA . LYS A 1 80 ? 4.301 -1.224 -20.906 1.00 93.94 80 LYS A CA 1
ATOM 629 C C . LYS A 1 80 ? 3.355 -1.054 -22.100 1.00 93.94 80 LYS A C 1
ATOM 631 O O . LYS A 1 80 ? 3.278 0.031 -22.672 1.00 93.94 80 LYS A O 1
ATOM 636 N N . GLU A 1 81 ? 2.610 -2.100 -22.447 1.00 93.50 81 GLU A N 1
ATOM 637 C CA . GLU A 1 81 ? 1.701 -2.103 -23.591 1.00 93.50 81 GLU A CA 1
ATOM 638 C C . GLU A 1 81 ? 0.274 -1.738 -23.193 1.00 93.50 81 GLU A C 1
ATOM 640 O O . GLU A 1 81 ? -0.240 -2.167 -22.154 1.00 93.50 81 GLU A O 1
ATOM 645 N N . LYS A 1 82 ? -0.390 -0.962 -24.054 1.00 94.69 82 LYS A N 1
ATOM 646 C CA . LYS A 1 82 ? -1.791 -0.601 -23.857 1.00 94.69 82 LYS A CA 1
ATOM 647 C C . LYS A 1 82 ? -2.699 -1.734 -24.328 1.00 94.69 82 LYS A C 1
ATOM 649 O O . LYS A 1 82 ? -2.787 -2.009 -25.522 1.00 94.69 82 LYS A O 1
ATOM 654 N N . VAL A 1 83 ? -3.440 -2.320 -23.396 1.00 92.44 83 VAL A N 1
ATOM 655 C CA . VAL A 1 83 ? -4.430 -3.381 -23.648 1.00 92.44 83 VAL A CA 1
ATOM 656 C C . VAL A 1 83 ? -5.730 -3.093 -22.894 1.00 92.44 83 VAL A C 1
ATOM 658 O O . VAL A 1 83 ? -5.833 -2.084 -22.194 1.00 92.44 83 VAL A O 1
ATOM 661 N N . ILE A 1 84 ? -6.759 -3.930 -23.074 1.00 92.44 84 ILE A N 1
ATOM 662 C CA . ILE A 1 84 ? -8.108 -3.669 -22.542 1.00 92.44 84 ILE A CA 1
ATOM 663 C C . ILE A 1 84 ? -8.113 -3.440 -21.021 1.00 92.44 84 ILE A C 1
ATOM 665 O O . ILE A 1 84 ? -8.765 -2.510 -20.551 1.00 92.44 84 ILE A O 1
ATOM 669 N N . ASP A 1 85 ? -7.317 -4.210 -20.290 1.00 88.62 85 ASP A N 1
ATOM 670 C CA . ASP A 1 85 ? -7.104 -4.177 -18.842 1.00 88.62 85 ASP A CA 1
ATOM 671 C C . ASP A 1 85 ? -5.946 -3.257 -18.400 1.00 88.62 85 ASP A C 1
ATOM 673 O O . ASP A 1 85 ? -5.806 -2.974 -17.211 1.00 88.62 85 ASP A O 1
ATOM 677 N N . ASN A 1 86 ? -5.170 -2.707 -19.343 1.00 93.06 86 ASN A N 1
ATOM 678 C CA . ASN A 1 86 ? -4.061 -1.781 -19.090 1.00 93.06 86 ASN A CA 1
ATOM 679 C C . ASN A 1 86 ? -4.163 -0.514 -19.955 1.00 93.06 86 ASN A C 1
ATOM 681 O O . ASN A 1 86 ? -3.377 -0.278 -20.872 1.00 93.06 86 ASN A O 1
ATOM 685 N N . GLN A 1 87 ? -5.167 0.322 -19.689 1.00 91.19 87 GLN A N 1
ATOM 686 C CA . GLN A 1 87 ? -5.423 1.524 -20.496 1.00 91.19 87 GLN A CA 1
ATOM 687 C C . GLN A 1 87 ? -4.355 2.622 -20.332 1.00 91.19 87 GLN A C 1
ATOM 689 O O . GLN A 1 87 ? -4.211 3.468 -21.221 1.00 91.19 87 GLN A O 1
ATOM 694 N N . GLN A 1 88 ? -3.630 2.620 -19.209 1.00 92.75 88 GLN A N 1
ATOM 695 C CA . GLN A 1 88 ? -2.547 3.552 -18.887 1.00 92.75 88 GLN A CA 1
ATOM 696 C C . GLN A 1 88 ? -1.307 2.760 -18.448 1.00 92.75 88 GLN A C 1
ATOM 698 O O . GLN A 1 88 ? -1.077 2.620 -17.247 1.00 92.75 88 GLN A O 1
ATOM 703 N N . PRO A 1 89 ? -0.532 2.227 -19.408 1.00 93.88 89 PRO A N 1
ATOM 704 C CA . PRO A 1 89 ? 0.614 1.387 -19.101 1.00 93.88 89 PRO A CA 1
ATOM 705 C C . PRO A 1 89 ? 1.690 2.124 -18.315 1.00 93.88 89 PRO A C 1
ATOM 707 O O . PRO A 1 89 ? 1.791 3.354 -18.355 1.00 93.88 89 PRO A O 1
ATOM 710 N N 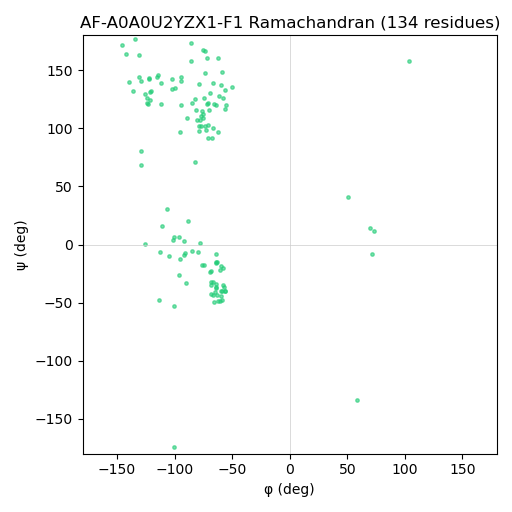. PHE A 1 90 ? 2.544 1.336 -17.667 1.00 95.25 90 PHE A N 1
ATOM 711 C CA . PHE A 1 90 ? 3.770 1.819 -17.059 1.00 95.25 90 PHE A CA 1
ATOM 712 C C . PHE A 1 90 ? 4.644 2.480 -18.126 1.00 95.25 90 PHE A C 1
ATOM 714 O O . PHE A 1 90 ? 4.967 1.869 -19.147 1.00 95.25 90 PHE A O 1
ATOM 721 N N . LYS A 1 91 ? 5.049 3.729 -17.891 1.00 95.44 91 LYS A N 1
ATOM 722 C CA . LYS A 1 91 ? 5.900 4.472 -18.826 1.00 95.44 91 LYS A CA 1
ATOM 723 C C . LYS A 1 91 ? 7.268 4.699 -18.227 1.00 95.44 91 LYS A C 1
ATOM 725 O O . LYS A 1 91 ? 7.375 5.060 -17.061 1.00 95.44 91 LYS A O 1
ATOM 730 N N . GLN A 1 92 ? 8.280 4.544 -19.066 1.00 95.12 92 GLN A N 1
ATOM 731 C CA . GLN A 1 92 ? 9.644 4.968 -18.804 1.00 95.12 92 GLN A CA 1
ATOM 732 C C . GLN A 1 92 ? 10.049 5.921 -19.920 1.00 95.12 92 GLN A C 1
ATOM 734 O O . GLN A 1 92 ? 10.040 5.538 -21.089 1.00 95.12 92 GLN A O 1
ATOM 739 N N . GLU A 1 93 ? 10.403 7.144 -19.559 1.00 95.19 93 GLU A N 1
ATOM 740 C CA . GLU A 1 93 ? 10.921 8.143 -20.482 1.00 95.19 93 GLU A CA 1
ATOM 741 C C . GLU A 1 93 ? 12.388 8.400 -20.160 1.00 95.19 93 GLU A C 1
ATOM 743 O O . GLU A 1 93 ? 12.721 8.783 -19.041 1.00 95.19 93 GLU A O 1
ATOM 748 N N . MET A 1 94 ? 13.271 8.164 -21.131 1.00 94.50 94 MET A N 1
ATOM 749 C CA . MET A 1 94 ? 14.684 8.511 -21.009 1.00 94.50 94 MET A CA 1
ATOM 750 C C . MET A 1 94 ? 14.844 10.007 -21.272 1.00 94.50 94 MET A C 1
ATOM 752 O O . MET A 1 94 ? 14.912 10.442 -22.420 1.00 94.50 94 MET A O 1
ATOM 756 N N . ASN A 1 95 ? 14.911 10.793 -20.203 1.00 93.12 95 ASN A N 1
ATOM 757 C CA . ASN A 1 95 ? 15.047 12.242 -20.280 1.00 93.12 95 ASN A CA 1
ATOM 758 C C . ASN A 1 95 ? 16.401 12.627 -20.881 1.00 93.12 95 ASN A C 1
ATOM 760 O O . ASN A 1 95 ? 16.470 13.427 -21.813 1.00 93.12 95 ASN A O 1
ATOM 764 N N . TRP A 1 96 ? 17.481 12.041 -20.358 1.00 94.56 96 TRP A N 1
ATOM 765 C CA . TRP A 1 96 ? 18.856 12.298 -20.789 1.00 94.56 96 TRP A CA 1
ATOM 766 C C . TRP A 1 96 ? 19.516 11.007 -21.252 1.00 94.56 96 TRP A C 1
ATOM 768 O O . TRP A 1 96 ? 19.488 9.991 -20.559 1.00 94.56 96 TRP A O 1
ATOM 778 N N . THR A 1 97 ? 20.134 11.077 -22.422 1.00 91.62 97 THR A N 1
ATOM 779 C CA . THR A 1 97 ? 20.834 9.999 -23.116 1.00 91.62 97 THR A CA 1
ATOM 780 C C . THR A 1 97 ? 22.077 10.570 -23.798 1.00 91.62 97 THR A C 1
ATOM 782 O O . THR A 1 97 ? 22.146 11.768 -24.070 1.00 91.62 97 THR A O 1
ATOM 785 N N . GLY A 1 98 ? 23.019 9.715 -24.197 1.00 90.50 98 GLY A N 1
ATOM 786 C CA . GLY A 1 98 ? 24.177 10.153 -24.990 1.00 90.50 98 GLY A CA 1
ATOM 787 C C . GLY A 1 98 ? 23.835 10.707 -26.383 1.00 90.50 98 GLY A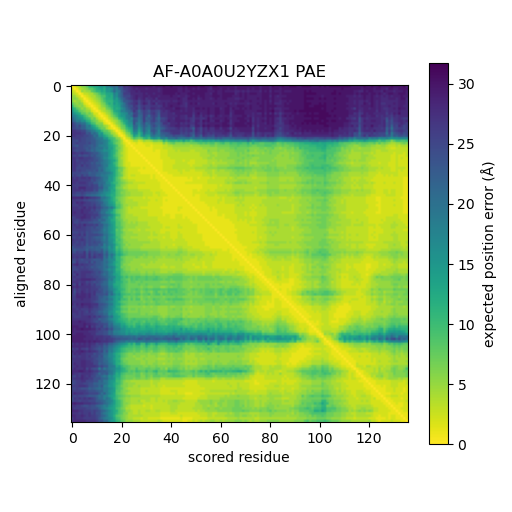 C 1
ATOM 788 O O . GLY A 1 98 ? 24.720 11.214 -27.063 1.00 90.50 98 GLY A O 1
ATOM 789 N N . GLN A 1 99 ? 22.577 10.606 -26.829 1.00 88.19 99 GLN A N 1
ATOM 790 C CA . GLN A 1 99 ? 22.127 11.169 -28.106 1.00 88.19 99 GLN A CA 1
ATOM 791 C C . GLN A 1 99 ? 21.611 12.605 -27.975 1.00 88.19 99 GLN A C 1
ATOM 793 O O . GLN A 1 99 ? 21.755 13.389 -28.908 1.00 88.19 99 GLN A O 1
ATOM 798 N N . ASN A 1 100 ? 20.999 12.951 -26.840 1.00 89.69 100 ASN 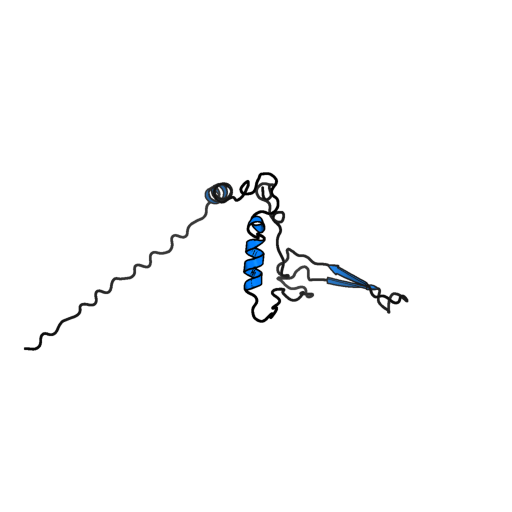A N 1
ATOM 799 C CA . ASN A 1 100 ? 20.352 14.250 -26.634 1.00 89.69 100 ASN A CA 1
ATOM 800 C C . ASN A 1 100 ? 21.055 15.130 -25.586 1.00 89.69 100 ASN A C 1
ATOM 802 O O . ASN A 1 100 ? 20.697 16.298 -25.449 1.00 89.69 100 ASN A O 1
ATOM 806 N N . THR A 1 101 ? 22.069 14.617 -24.880 1.00 86.75 101 THR A N 1
ATOM 807 C CA . THR A 1 101 ? 22.946 15.411 -24.014 1.00 86.75 101 THR A CA 1
ATOM 808 C C . THR A 1 101 ? 24.409 14.957 -24.128 1.00 86.75 101 THR A C 1
ATOM 810 O O . THR A 1 101 ? 24.676 13.758 -24.178 1.00 86.75 101 THR A O 1
ATOM 813 N N . PRO A 1 102 ? 25.386 15.885 -24.142 1.00 80.31 102 PRO A N 1
ATOM 814 C CA . PRO A 1 102 ? 26.812 15.549 -24.100 1.00 80.31 102 PRO A CA 1
ATOM 815 C C . PRO A 1 102 ? 27.309 15.180 -22.686 1.00 80.31 102 PRO A C 1
ATOM 817 O O . PRO A 1 102 ? 28.504 14.961 -22.492 1.00 80.31 102 PRO A O 1
ATOM 820 N N . GLY A 1 103 ? 26.428 15.174 -21.678 1.00 79.88 103 GLY A N 1
ATOM 821 C CA . GLY A 1 103 ? 26.767 14.843 -20.292 1.00 79.88 103 GLY A CA 1
ATOM 822 C C . GLY A 1 103 ? 27.049 13.353 -20.060 1.00 79.88 103 GLY A C 1
ATOM 823 O O . GLY A 1 103 ? 26.632 12.491 -20.824 1.00 79.88 103 GLY A O 1
ATOM 824 N N . GLN A 1 104 ? 27.738 13.038 -18.958 1.00 85.31 104 GLN A N 1
ATOM 825 C CA . GLN A 1 104 ? 28.145 11.664 -18.614 1.00 85.31 104 GLN A CA 1
ATOM 826 C C . GLN A 1 104 ? 27.028 10.804 -17.990 1.00 85.31 104 GLN A C 1
ATOM 828 O O . GLN A 1 104 ? 27.237 9.617 -17.751 1.00 85.31 104 GLN A O 1
ATOM 833 N N . PHE A 1 105 ? 25.858 11.380 -17.701 1.00 90.44 105 PHE A N 1
ATOM 834 C CA . PHE A 1 105 ? 24.777 10.705 -16.981 1.00 90.44 105 PHE A CA 1
ATOM 835 C C . PHE A 1 105 ? 23.535 10.533 -17.852 1.00 90.44 105 PHE A C 1
ATOM 837 O O . PHE A 1 105 ? 23.179 11.419 -18.627 1.00 90.44 105 PHE A O 1
ATOM 844 N N . SER A 1 106 ? 22.854 9.402 -17.668 1.00 93.19 106 SER A N 1
ATOM 845 C CA . SER A 1 106 ? 21.509 9.169 -18.195 1.00 93.19 106 SER A CA 1
ATOM 846 C C . SER A 1 106 ? 20.485 9.333 -17.078 1.00 93.19 106 SER A C 1
ATOM 848 O O . SER A 1 106 ? 20.751 8.951 -15.940 1.00 93.19 106 SER A O 1
ATOM 850 N N . LEU A 1 107 ? 19.329 9.905 -17.406 1.00 94.88 107 LEU A N 1
ATOM 851 C CA . LEU A 1 107 ? 18.230 10.133 -16.468 1.00 94.88 107 LEU A CA 1
ATOM 852 C C . LEU A 1 107 ? 16.934 9.632 -17.083 1.00 94.88 107 LEU A C 1
ATOM 854 O O . LEU A 1 107 ? 16.720 9.819 -18.282 1.00 94.88 107 LEU A O 1
ATOM 858 N N . ASP A 1 108 ? 16.057 9.076 -16.255 1.00 95.81 108 ASP A N 1
ATOM 859 C CA . ASP A 1 108 ? 14.725 8.653 -16.659 1.00 95.81 108 ASP A CA 1
ATOM 860 C C . ASP A 1 108 ? 13.618 9.149 -15.721 1.00 95.81 108 ASP A C 1
ATOM 862 O O . ASP A 1 108 ? 13.841 9.642 -14.613 1.00 95.81 108 ASP A O 1
ATOM 866 N N . THR A 1 109 ? 12.390 9.095 -16.225 1.00 97.38 109 THR A N 1
ATOM 867 C CA . THR A 1 109 ? 11.167 9.299 -15.455 1.00 97.38 109 THR A CA 1
ATOM 868 C C . THR A 1 109 ? 10.250 8.112 -15.656 1.00 97.38 109 THR A C 1
ATOM 870 O O . THR A 1 109 ? 9.943 7.727 -16.785 1.00 97.38 109 THR A O 1
ATOM 873 N N . TYR A 1 110 ? 9.775 7.564 -14.541 1.00 95.75 110 TYR A N 1
ATOM 874 C CA . TYR A 1 110 ? 8.730 6.554 -14.533 1.00 95.75 110 TYR A CA 1
ATOM 875 C C . TYR A 1 110 ? 7.377 7.186 -14.215 1.00 95.75 110 TYR A C 1
ATOM 877 O O . TYR A 1 110 ? 7.260 7.978 -13.283 1.00 95.75 110 TYR A O 1
ATOM 885 N N . THR A 1 111 ? 6.343 6.815 -14.969 1.00 94.88 111 THR A N 1
ATOM 886 C CA . THR A 1 111 ? 4.948 7.188 -14.687 1.00 94.88 111 THR A CA 1
ATOM 887 C C . THR A 1 111 ? 4.115 5.931 -14.500 1.00 94.88 111 THR A C 1
ATOM 889 O O . THR A 1 111 ? 4.179 5.016 -15.323 1.00 94.88 111 THR A O 1
ATOM 892 N N . VAL A 1 112 ? 3.320 5.902 -13.429 1.00 93.31 112 VAL A N 1
ATOM 893 C CA . VAL A 1 112 ? 2.519 4.738 -13.036 1.00 93.31 112 VAL A CA 1
ATOM 894 C C . VAL A 1 112 ? 1.116 5.181 -12.637 1.00 93.31 112 VAL A C 1
ATOM 896 O O . VAL A 1 112 ? 0.965 6.096 -11.827 1.00 93.31 112 VAL A O 1
ATOM 899 N N . LEU A 1 113 ? 0.093 4.504 -13.163 1.00 91.62 113 LEU A N 1
ATOM 900 C CA . LEU A 1 113 ? -1.271 4.578 -12.642 1.00 91.62 113 LEU A CA 1
ATOM 901 C C . LEU A 1 113 ? -1.498 3.404 -11.680 1.00 91.62 113 LEU A C 1
ATOM 903 O O . LEU A 1 113 ? -1.821 2.301 -12.112 1.00 91.62 113 LEU A O 1
ATOM 907 N N . TYR A 1 114 ? -1.346 3.633 -10.374 1.00 88.19 114 TYR A N 1
ATOM 908 C CA . TYR A 1 114 ? -1.443 2.551 -9.383 1.00 88.19 114 TYR A CA 1
ATOM 909 C C . TYR A 1 114 ? -2.840 1.938 -9.253 1.00 88.19 114 TYR A C 1
ATOM 911 O O . TYR A 1 114 ? -2.932 0.740 -9.047 1.00 88.19 114 TYR A O 1
ATOM 919 N N . HIS A 1 115 ? -3.907 2.710 -9.455 1.00 89.06 115 HIS A N 1
ATOM 920 C CA . HIS A 1 115 ? -5.291 2.222 -9.335 1.00 89.06 115 HIS A CA 1
ATOM 921 C C . HIS A 1 115 ? -5.845 1.629 -10.647 1.00 89.06 115 HIS A C 1
ATOM 923 O O . HIS A 1 115 ? -7.056 1.591 -10.865 1.00 89.06 115 HIS A O 1
ATOM 929 N N . GLY A 1 116 ? -4.960 1.243 -11.571 1.00 83.44 116 GLY A N 1
ATOM 930 C CA . GLY A 1 116 ? -5.307 0.414 -12.724 1.00 83.44 116 GLY A CA 1
ATOM 931 C C . GLY A 1 116 ? -5.257 -1.077 -12.375 1.00 83.44 116 GLY A C 1
ATOM 932 O O . GLY A 1 116 ? -4.795 -1.469 -11.308 1.00 83.44 116 GLY A O 1
ATOM 933 N N . TYR A 1 117 ? -5.680 -1.942 -13.296 1.00 87.12 117 TYR A N 1
ATOM 934 C CA . TYR A 1 117 ? -5.697 -3.396 -13.064 1.00 87.12 117 TYR A CA 1
ATOM 935 C C . TYR A 1 117 ? -4.359 -4.096 -13.367 1.00 87.12 117 TYR A C 1
ATOM 937 O O . TYR A 1 117 ? -4.217 -5.295 -13.136 1.00 87.12 117 TYR A O 1
ATOM 945 N N . ALA A 1 118 ? -3.377 -3.364 -13.897 1.00 90.31 118 ALA A N 1
ATOM 946 C CA . ALA A 1 118 ? -2.170 -3.937 -14.490 1.00 90.31 118 ALA A CA 1
ATOM 947 C C . ALA A 1 118 ? -0.989 -4.110 -13.520 1.00 90.31 118 ALA A C 1
ATOM 949 O O . ALA A 1 118 ? 0.019 -4.710 -13.889 1.00 90.31 118 ALA A O 1
ATOM 950 N N . HIS A 1 119 ? -1.070 -3.579 -12.297 1.00 90.62 119 HIS A N 1
ATOM 951 C CA . HIS A 1 119 ? 0.068 -3.525 -11.376 1.00 90.62 119 HIS A CA 1
ATOM 952 C C . HIS A 1 119 ? -0.293 -4.079 -10.000 1.00 90.62 119 HIS A C 1
ATOM 954 O O . HIS A 1 119 ? -1.369 -3.801 -9.473 1.00 90.62 119 HIS A O 1
ATOM 960 N N . THR A 1 120 ? 0.632 -4.816 -9.384 1.00 93.25 120 THR A N 1
ATOM 961 C CA . THR A 1 120 ? 0.528 -5.169 -7.964 1.00 93.25 120 THR A CA 1
ATOM 962 C C . THR A 1 120 ? 0.649 -3.893 -7.129 1.00 93.25 120 THR A C 1
ATOM 964 O O . THR A 1 120 ? 1.664 -3.203 -7.207 1.00 93.25 120 THR A O 1
ATOM 967 N N . HIS A 1 121 ? -0.368 -3.571 -6.330 1.00 93.19 121 HIS A N 1
ATOM 968 C CA . HIS A 1 121 ? -0.397 -2.374 -5.486 1.00 93.19 121 HIS A CA 1
ATOM 969 C C . HIS A 1 121 ? -1.131 -2.631 -4.163 1.00 93.19 121 HIS A C 1
ATOM 971 O O . HIS A 1 121 ? -1.708 -3.698 -3.950 1.00 93.19 121 HIS A O 1
ATOM 977 N N . MET A 1 122 ? -1.062 -1.653 -3.259 1.00 93.88 122 MET A N 1
ATOM 978 C CA . MET A 1 122 ? -1.840 -1.617 -2.023 1.00 93.88 122 MET A CA 1
ATOM 979 C C . MET A 1 122 ? -2.638 -0.320 -1.980 1.00 93.88 122 MET A C 1
ATOM 981 O O . MET A 1 122 ? -2.053 0.761 -2.050 1.00 93.88 122 MET A O 1
ATOM 985 N N . ASP A 1 123 ? -3.947 -0.441 -1.795 1.00 94.62 123 ASP A N 1
ATOM 986 C CA . ASP A 1 123 ? -4.819 0.703 -1.565 1.00 94.62 123 ASP A CA 1
ATOM 987 C C . ASP A 1 123 ? -4.776 1.110 -0.096 1.00 94.62 123 ASP A C 1
ATOM 989 O O . ASP A 1 123 ? -5.002 0.307 0.815 1.00 94.62 123 ASP A O 1
ATOM 993 N N . SER A 1 124 ? -4.471 2.381 0.147 1.00 93.75 124 SER A N 1
ATOM 994 C CA . SER A 1 124 ? -4.527 2.951 1.488 1.00 93.75 124 SER A CA 1
ATOM 995 C C . SER A 1 124 ? -5.978 3.172 1.930 1.00 93.75 124 SER A C 1
ATOM 997 O O . SER A 1 124 ? -6.914 3.196 1.131 1.00 93.75 124 SER A O 1
ATOM 999 N N . LEU A 1 125 ? -6.179 3.416 3.227 1.00 95.69 125 LEU A N 1
ATOM 1000 C CA . LEU A 1 125 ? -7.510 3.672 3.793 1.00 95.69 125 LEU A CA 1
ATOM 1001 C C . LEU A 1 125 ? -8.184 4.945 3.244 1.00 95.69 125 LEU A C 1
ATOM 1003 O O . LEU A 1 125 ? -9.390 5.111 3.416 1.00 95.69 125 LEU A O 1
ATOM 1007 N N . CYS A 1 126 ? -7.426 5.827 2.584 1.00 93.69 126 CYS A N 1
ATOM 1008 C CA . CYS A 1 126 ? -7.946 7.015 1.908 1.00 93.69 126 CYS A CA 1
ATOM 1009 C C . CYS A 1 126 ? -8.284 6.796 0.424 1.00 93.69 126 CYS A C 1
ATOM 1011 O O . CYS A 1 126 ? -8.691 7.742 -0.246 1.00 93.69 126 CYS A O 1
ATOM 1013 N N . HIS A 1 127 ? -8.139 5.573 -0.095 1.00 94.69 127 HIS A N 1
ATOM 1014 C CA . HIS A 1 127 ? -8.493 5.251 -1.478 1.00 94.69 127 HIS A CA 1
ATOM 1015 C C . HIS A 1 127 ? -10.012 5.299 -1.720 1.00 94.69 127 HIS A C 1
ATOM 1017 O O . HIS A 1 127 ? -10.466 5.721 -2.782 1.00 94.69 127 HIS A O 1
ATOM 1023 N N . MET A 1 128 ? -10.809 4.914 -0.717 1.00 91.62 128 MET A N 1
ATOM 1024 C CA . MET A 1 128 ? -12.262 4.800 -0.830 1.00 91.62 128 MET A CA 1
ATOM 1025 C C . MET A 1 128 ? -12.985 5.666 0.196 1.00 91.62 128 MET A C 1
ATOM 1027 O O . MET A 1 128 ? -12.584 5.776 1.354 1.00 91.62 128 MET A O 1
ATOM 1031 N N . PHE A 1 129 ? -14.108 6.236 -0.239 1.00 93.31 129 PHE A N 1
ATOM 1032 C CA . PHE A 1 129 ? -14.959 7.092 0.576 1.00 93.31 129 PHE A CA 1
ATOM 1033 C C . PHE A 1 129 ? -16.368 6.515 0.643 1.00 93.31 129 PHE A C 1
ATOM 1035 O O . PHE A 1 129 ? -16.918 6.060 -0.360 1.00 93.31 129 PHE A O 1
ATOM 1042 N N . TYR A 1 130 ? -16.998 6.629 1.806 1.00 88.94 130 TYR A N 1
ATOM 1043 C CA . TYR A 1 130 ? -18.421 6.372 1.970 1.00 88.94 130 TYR A CA 1
ATOM 1044 C C . TYR A 1 130 ? -19.098 7.600 2.566 1.00 88.94 130 TYR A C 1
ATOM 1046 O O . TYR A 1 130 ? -18.717 8.077 3.632 1.00 88.94 130 TYR A O 1
ATOM 1054 N N . ARG A 1 131 ? -20.089 8.150 1.850 1.00 90.62 131 ARG A N 1
ATOM 1055 C CA . ARG A 1 131 ? -20.810 9.379 2.242 1.00 90.62 131 ARG A CA 1
ATOM 1056 C C . ARG A 1 131 ? -19.866 10.544 2.602 1.00 90.62 131 ARG A C 1
ATOM 1058 O O . ARG A 1 131 ? -20.094 11.270 3.565 1.00 90.62 131 ARG A O 1
ATOM 1065 N N . GLY A 1 132 ? -18.789 10.701 1.827 1.00 93.69 132 GLY A N 1
ATOM 1066 C CA . GLY A 1 132 ? -17.792 11.761 2.019 1.00 93.69 132 GLY A CA 1
ATOM 1067 C C . GLY A 1 132 ? -16.862 11.562 3.221 1.00 93.69 132 GLY A C 1
ATOM 1068 O O . GLY A 1 132 ? -16.161 12.497 3.600 1.00 93.69 132 GLY A O 1
ATOM 1069 N N . LYS A 1 133 ? -16.854 10.373 3.831 1.00 92.38 133 LYS A N 1
ATOM 1070 C CA . LYS A 1 133 ? -15.956 10.008 4.930 1.00 92.38 133 LYS A CA 1
ATOM 1071 C C . LYS A 1 133 ? -15.000 8.895 4.507 1.00 92.38 133 LYS A C 1
ATOM 1073 O O . LYS A 1 133 ? -15.376 8.028 3.719 1.00 92.38 133 LYS A O 1
ATOM 1078 N N . MET A 1 134 ? -13.783 8.945 5.036 1.00 94.88 134 MET A N 1
ATOM 1079 C CA . MET A 1 134 ? -12.790 7.866 4.966 1.00 94.88 134 MET A CA 1
ATOM 1080 C C . MET A 1 134 ? -12.789 7.107 6.290 1.00 94.88 134 MET A C 1
ATOM 1082 O O . MET A 1 134 ? -13.628 7.375 7.139 1.00 94.88 134 MET A O 1
ATOM 1086 N N . TYR A 1 135 ? -11.867 6.161 6.451 1.00 95.88 135 TYR A N 1
ATOM 1087 C CA . TYR A 1 135 ? -11.646 5.489 7.725 1.00 95.88 135 TYR A CA 1
ATOM 1088 C C . TYR A 1 135 ? -11.473 6.466 8.909 1.00 95.88 135 TYR A C 1
ATOM 1090 O O . TYR A 1 135 ? -10.661 7.388 8.818 1.00 95.88 135 TYR A O 1
ATOM 1098 N N . ASN A 1 136 ? -12.159 6.125 10.012 1.00 94.62 136 ASN A N 1
ATOM 1099 C CA . ASN A 1 136 ? -12.179 6.782 11.328 1.00 94.62 136 ASN A CA 1
ATOM 1100 C C . ASN A 1 136 ? -12.771 8.203 11.362 1.00 94.62 136 ASN A C 1
ATOM 1102 O O . ASN A 1 136 ? -12.891 8.736 12.487 1.00 94.62 136 ASN A O 1
#

Secondary structure (DSSP, 8-state):
----------------PPPP-----HHHHHHHHHHT--TTTT-TT---GGGGG--HHHHHHHHTT-SS------PPP---S-BTTBSS--EEEEEE-TTT--SS--EEEEE--TTSTTS-----TTS--BTTB---

Radius of gyration: 28.63 Å; Cα contacts (8 Å, |Δi|>4): 102; chains: 1; bounding box: 61×89×47 Å